Protein AF-A0A455U5C4-F1 (afdb_monomer_lite)

Structure (mmCIF, N/CA/C/O backbone):
data_AF-A0A455U5C4-F1
#
_entry.id   AF-A0A455U5C4-F1
#
loop_
_atom_site.group_PDB
_atom_site.id
_atom_site.type_symbol
_atom_site.label_atom_id
_atom_site.label_alt_id
_atom_site.label_comp_id
_atom_site.label_asym_id
_atom_site.label_entity_id
_atom_site.label_seq_id
_atom_site.pdbx_PDB_ins_code
_atom_site.Cartn_x
_atom_site.Cartn_y
_atom_site.Cartn_z
_atom_site.occupancy
_atom_site.B_iso_or_equiv
_atom_site.auth_seq_id
_atom_site.auth_comp_id
_atom_site.auth_asym_id
_atom_site.auth_atom_id
_atom_site.pdbx_PDB_model_num
ATOM 1 N N . MET A 1 1 ? -3.966 -15.838 7.128 1.00 53.56 1 MET A N 1
ATOM 2 C CA . MET A 1 1 ? -2.919 -15.100 6.384 1.00 53.56 1 MET A CA 1
ATOM 3 C C . MET A 1 1 ? -2.919 -15.569 4.935 1.00 53.56 1 MET A C 1
ATOM 5 O O . MET A 1 1 ? -3.109 -16.766 4.726 1.00 53.56 1 MET A O 1
ATOM 9 N N . PRO A 1 2 ? -2.755 -14.673 3.947 1.00 56.75 2 PRO A N 1
ATOM 10 C CA . PRO A 1 2 ? -2.735 -15.056 2.540 1.00 56.75 2 PRO A CA 1
ATOM 11 C C . PRO A 1 2 ? -1.499 -15.919 2.250 1.00 56.75 2 PRO A C 1
ATOM 13 O O . PRO A 1 2 ? -0.442 -15.717 2.850 1.00 56.75 2 PRO A O 1
ATOM 16 N N . ARG A 1 3 ? -1.631 -16.888 1.332 1.00 73.69 3 ARG A N 1
ATOM 17 C CA . ARG A 1 3 ? -0.529 -17.794 0.947 1.00 73.69 3 ARG A CA 1
ATOM 18 C C . ARG A 1 3 ? 0.652 -17.033 0.326 1.00 73.69 3 ARG A C 1
ATOM 20 O O . ARG A 1 3 ? 1.787 -17.468 0.457 1.00 73.69 3 ARG A O 1
ATOM 27 N N . VAL A 1 4 ? 0.374 -15.886 -0.293 1.00 80.31 4 VAL A N 1
ATOM 28 C CA . VAL A 1 4 ? 1.349 -14.920 -0.809 1.00 80.31 4 VAL A CA 1
ATOM 29 C C . VAL A 1 4 ? 1.010 -13.565 -0.197 1.00 80.31 4 VAL A C 1
ATOM 31 O O . VAL A 1 4 ? -0.110 -13.090 -0.355 1.00 80.31 4 VAL A O 1
ATOM 34 N N . LYS A 1 5 ? 1.951 -12.949 0.526 1.00 80.12 5 LYS A N 1
ATOM 35 C CA . LYS A 1 5 ? 1.740 -11.625 1.145 1.00 80.12 5 LYS A CA 1
ATOM 36 C C . LYS A 1 5 ? 1.947 -10.476 0.157 1.00 80.12 5 LYS A C 1
ATOM 38 O O . LYS A 1 5 ? 1.373 -9.406 0.339 1.00 80.12 5 LYS A O 1
ATOM 43 N N . GLY A 1 6 ? 2.739 -10.692 -0.891 1.00 86.56 6 GLY A N 1
ATOM 44 C CA . GLY A 1 6 ? 2.983 -9.658 -1.878 1.00 86.56 6 GLY A CA 1
ATOM 45 C C . GLY A 1 6 ? 4.106 -9.937 -2.866 1.00 86.56 6 GLY A C 1
ATOM 46 O O . GLY A 1 6 ? 4.721 -10.999 -2.832 1.00 86.56 6 GLY A O 1
ATOM 47 N N . LEU A 1 7 ? 4.363 -8.943 -3.715 1.00 87.69 7 LEU A N 1
ATOM 48 C CA . LEU A 1 7 ? 5.451 -8.890 -4.689 1.00 87.69 7 LEU A CA 1
ATOM 49 C C . LEU A 1 7 ? 6.120 -7.513 -4.624 1.00 87.69 7 LEU A C 1
ATOM 51 O O . LEU A 1 7 ? 5.448 -6.489 -4.720 1.00 87.69 7 LEU A O 1
ATOM 55 N N . TYR A 1 8 ? 7.444 -7.480 -4.511 1.00 87.31 8 TYR A N 1
ATOM 56 C CA . TYR A 1 8 ? 8.219 -6.243 -4.571 1.00 87.31 8 TYR A CA 1
ATOM 57 C C . TYR A 1 8 ? 9.102 -6.249 -5.819 1.00 87.31 8 TYR A C 1
ATOM 59 O O . TYR A 1 8 ? 10.056 -7.019 -5.921 1.00 87.31 8 TYR A O 1
ATOM 67 N N . PHE A 1 9 ? 8.766 -5.397 -6.783 1.00 87.25 9 PHE A N 1
ATOM 68 C CA . PHE A 1 9 ? 9.440 -5.303 -8.069 1.00 87.25 9 PHE A CA 1
ATOM 69 C C . PHE A 1 9 ? 10.397 -4.112 -8.090 1.00 87.25 9 PHE A C 1
ATOM 71 O O . PHE A 1 9 ? 9.980 -2.951 -8.040 1.00 87.25 9 PHE A O 1
ATOM 78 N N . TRP A 1 10 ? 11.694 -4.383 -8.191 1.00 88.50 10 TRP A N 1
ATOM 79 C CA . TRP A 1 10 ? 12.720 -3.346 -8.146 1.00 88.50 10 TRP A CA 1
ATOM 80 C C . TRP A 1 10 ? 13.637 -3.367 -9.362 1.00 88.50 10 TRP A C 1
ATOM 82 O O . TRP A 1 10 ? 13.762 -4.363 -10.068 1.00 88.50 10 TRP A O 1
ATOM 92 N N . GLY A 1 11 ? 14.260 -2.223 -9.630 1.00 88.12 11 GLY A N 1
ATOM 93 C CA . GLY A 1 11 ? 15.202 -2.051 -10.731 1.00 88.12 11 GLY A CA 1
ATOM 94 C C . GLY A 1 11 ? 15.348 -0.586 -11.118 1.00 88.12 11 GLY A C 1
ATOM 95 O O . GLY A 1 11 ? 14.515 0.239 -10.755 1.00 88.12 11 GLY A O 1
ATOM 96 N N . GLY A 1 12 ? 16.382 -0.249 -11.887 1.00 87.50 12 GLY A N 1
ATOM 97 C CA . GLY A 1 12 ? 16.654 1.137 -12.286 1.00 87.50 12 GLY A CA 1
ATOM 98 C C . GLY A 1 12 ? 15.533 1.810 -13.095 1.00 87.50 12 GLY A C 1
ATOM 99 O O . GLY A 1 12 ? 14.545 1.186 -13.502 1.00 87.50 12 GLY A O 1
ATOM 100 N N . VAL A 1 13 ? 15.696 3.108 -13.350 1.00 87.44 13 VAL A N 1
ATOM 101 C CA . VAL A 1 13 ? 14.767 3.917 -14.158 1.00 87.44 13 VAL A CA 1
ATOM 102 C C . VAL A 1 13 ? 14.667 3.356 -15.587 1.00 87.44 13 VAL A C 1
ATOM 104 O O . VAL A 1 13 ? 15.644 2.842 -16.128 1.00 87.44 13 VAL A O 1
ATOM 107 N N . GLY A 1 14 ? 13.474 3.412 -16.192 1.00 86.44 14 GLY A N 1
ATOM 108 C CA . GLY A 1 14 ? 13.266 3.012 -17.593 1.00 86.44 14 GLY A CA 1
ATOM 109 C C . GLY A 1 14 ? 13.253 1.501 -17.868 1.00 86.44 14 GLY A C 1
ATOM 110 O O . GLY A 1 14 ? 13.418 1.089 -19.008 1.00 86.44 14 GLY A O 1
ATOM 111 N N . ARG A 1 15 ? 13.064 0.654 -16.845 1.00 89.81 15 ARG A N 1
ATOM 112 C CA . ARG A 1 15 ? 13.093 -0.823 -16.973 1.00 89.81 15 ARG A CA 1
ATOM 113 C C . ARG A 1 15 ? 11.719 -1.501 -17.090 1.00 89.81 15 ARG A C 1
ATOM 115 O O . ARG A 1 15 ? 11.623 -2.705 -16.906 1.00 89.81 15 ARG A O 1
ATOM 122 N N . GLY A 1 16 ? 10.648 -0.744 -17.340 1.00 89.31 16 GLY A N 1
ATOM 123 C CA . GLY A 1 16 ? 9.301 -1.308 -17.551 1.00 89.31 16 GLY A CA 1
ATOM 124 C C . GLY A 1 16 ? 8.547 -1.753 -16.288 1.00 89.31 16 GLY A C 1
ATOM 125 O O . GLY A 1 16 ? 7.496 -2.372 -16.400 1.00 89.31 16 GLY A O 1
ATOM 126 N N . LYS A 1 17 ? 9.037 -1.417 -15.086 1.00 90.94 17 LYS A N 1
ATOM 127 C CA . LYS A 1 17 ? 8.404 -1.779 -13.799 1.00 90.94 17 LYS A CA 1
ATOM 128 C C . LYS A 1 17 ? 6.938 -1.355 -13.707 1.00 90.94 17 LYS A C 1
ATOM 130 O O . LYS A 1 17 ? 6.085 -2.167 -13.368 1.00 90.94 17 LYS A O 1
ATOM 135 N N . THR A 1 18 ? 6.668 -0.093 -14.034 1.00 86.44 18 THR A N 1
ATOM 136 C CA . THR A 1 18 ? 5.320 0.482 -14.020 1.00 86.44 18 THR A CA 1
ATOM 137 C C . THR A 1 18 ? 4.407 -0.275 -14.974 1.00 86.44 18 THR A C 1
ATOM 139 O O . THR A 1 18 ? 3.366 -0.744 -14.549 1.00 86.44 18 THR A O 1
ATOM 142 N N . TYR A 1 19 ? 4.857 -0.524 -16.208 1.00 90.06 19 TYR A N 1
ATOM 143 C CA . TYR A 1 19 ? 4.088 -1.268 -17.208 1.00 90.06 19 TYR A CA 1
ATOM 144 C C . TYR A 1 19 ? 3.728 -2.696 -16.764 1.00 90.06 19 TYR A C 1
ATOM 146 O O . TYR A 1 19 ? 2.610 -3.160 -16.989 1.00 90.06 19 TYR A O 1
ATOM 154 N N . LEU A 1 20 ? 4.654 -3.404 -16.108 1.00 91.00 20 LEU A N 1
ATOM 155 C CA . LEU A 1 20 ? 4.380 -4.746 -15.585 1.00 91.00 20 LEU A CA 1
ATOM 156 C C . LEU A 1 20 ? 3.319 -4.720 -14.481 1.00 91.00 20 LEU A C 1
ATOM 158 O O . LEU A 1 20 ? 2.421 -5.561 -14.481 1.00 91.00 20 LEU A O 1
ATOM 162 N N . VAL A 1 21 ? 3.392 -3.749 -13.567 1.00 91.56 21 VAL A N 1
ATOM 163 C CA . VAL A 1 21 ? 2.387 -3.601 -12.505 1.00 91.56 21 VAL A CA 1
ATOM 164 C C . VAL A 1 21 ? 1.052 -3.091 -13.043 1.00 91.56 21 VAL A C 1
ATOM 166 O O . VAL A 1 21 ? 0.022 -3.554 -12.562 1.00 91.56 21 VAL A O 1
ATOM 169 N N . ASP A 1 22 ? 1.049 -2.244 -14.075 1.00 91.94 22 ASP A N 1
ATOM 170 C CA . ASP A 1 22 ? -0.161 -1.850 -14.810 1.00 91.94 22 ASP A CA 1
ATOM 171 C C . ASP A 1 22 ? -0.858 -3.086 -15.374 1.00 91.94 22 ASP A C 1
ATOM 173 O O . ASP A 1 22 ? -2.025 -3.341 -15.091 1.00 91.94 22 ASP A O 1
ATOM 177 N N . THR A 1 23 ? -0.107 -3.899 -16.117 1.00 93.56 23 THR A N 1
ATOM 178 C CA . THR A 1 23 ? -0.624 -5.109 -16.762 1.00 93.56 23 THR A CA 1
ATOM 179 C C . THR A 1 23 ? -1.145 -6.105 -15.727 1.00 93.56 23 THR A C 1
ATOM 181 O O . THR A 1 23 ? -2.230 -6.658 -15.895 1.00 93.56 23 THR A O 1
ATOM 184 N N . PHE A 1 24 ? -0.408 -6.304 -14.629 1.00 93.88 24 PHE A N 1
ATOM 185 C CA . PHE A 1 24 ? -0.859 -7.126 -13.508 1.00 93.88 24 PHE A CA 1
ATOM 186 C C . PHE A 1 24 ? -2.162 -6.590 -12.903 1.00 93.88 24 PHE A C 1
ATOM 188 O O . PHE A 1 24 ? -3.107 -7.358 -12.732 1.00 93.88 24 PHE A O 1
ATOM 195 N N . TYR A 1 25 ? -2.223 -5.290 -12.595 1.00 95.31 25 TYR A N 1
ATOM 196 C CA . TYR A 1 25 ? -3.388 -4.660 -11.982 1.00 95.31 25 TYR A CA 1
ATOM 197 C C . TYR A 1 25 ? -4.624 -4.803 -12.869 1.00 95.31 25 TYR A C 1
ATOM 199 O O . TYR A 1 25 ? -5.675 -5.212 -12.375 1.00 95.31 25 TYR A O 1
ATOM 207 N N . GLU A 1 26 ? -4.506 -4.538 -14.170 1.00 96.00 26 GLU A N 1
ATOM 208 C CA . GLU A 1 26 ? -5.614 -4.674 -15.120 1.00 96.00 26 GLU A CA 1
ATOM 209 C C . GLU A 1 26 ? -6.071 -6.127 -15.287 1.00 96.00 26 GLU A C 1
ATOM 211 O O . GLU A 1 26 ? -7.272 -6.387 -15.343 1.00 96.00 26 GLU A O 1
ATOM 216 N N . ALA A 1 27 ? -5.145 -7.089 -15.260 1.00 96.69 27 ALA A N 1
ATOM 217 C CA . ALA A 1 27 ? -5.458 -8.511 -15.392 1.00 96.69 27 ALA A CA 1
ATOM 218 C C . ALA A 1 27 ? -6.191 -9.120 -14.178 1.00 96.69 27 ALA A C 1
ATOM 220 O O . ALA A 1 27 ? -6.734 -10.222 -14.285 1.00 96.69 27 ALA A O 1
ATOM 221 N N . LEU A 1 28 ? -6.218 -8.446 -13.020 1.00 95.81 28 LEU A N 1
ATOM 222 C CA . LEU A 1 28 ? -6.940 -8.938 -11.843 1.00 95.81 28 LEU A CA 1
ATOM 223 C C . LEU A 1 28 ? -8.458 -8.998 -12.117 1.00 95.81 28 LEU A C 1
ATOM 225 O O . LEU A 1 28 ? -9.060 -7.948 -12.372 1.00 95.81 28 LEU A O 1
ATOM 229 N N . PRO A 1 29 ? -9.104 -10.177 -11.988 1.00 96.25 29 PRO A N 1
ATOM 230 C CA . PRO A 1 29 ? -10.491 -10.415 -12.406 1.00 96.25 29 PRO A CA 1
ATOM 231 C C . PRO A 1 29 ? -11.523 -9.959 -11.358 1.00 96.25 29 PRO A C 1
ATOM 233 O O . PRO A 1 29 ? -12.580 -10.568 -11.204 1.00 96.25 29 PRO A O 1
ATOM 236 N N . PHE A 1 30 ? -11.200 -8.930 -10.578 1.00 95.38 30 PHE A N 1
ATOM 237 C CA . PHE A 1 30 ? -12.057 -8.387 -9.528 1.00 95.38 30 PHE A CA 1
ATOM 238 C C . PHE A 1 30 ? -11.847 -6.873 -9.376 1.00 95.38 30 PHE A C 1
ATOM 240 O O . PHE A 1 30 ? -10.759 -6.370 -9.679 1.00 95.38 30 PHE A O 1
ATOM 247 N N . PRO A 1 31 ? -12.873 -6.143 -8.906 1.00 95.19 31 PRO A N 1
ATOM 248 C CA . PRO A 1 31 ? -12.816 -4.690 -8.769 1.00 95.19 31 PRO A CA 1
ATOM 249 C C . PRO A 1 31 ? -12.151 -4.221 -7.467 1.00 95.19 31 PRO A C 1
ATOM 251 O O . PRO A 1 31 ? -11.673 -3.093 -7.431 1.00 95.19 31 PRO A O 1
ATOM 254 N N . ASP A 1 32 ? -12.080 -5.070 -6.431 1.00 96.94 32 ASP A N 1
ATOM 255 C CA . ASP A 1 32 ? -11.530 -4.738 -5.103 1.00 96.94 32 ASP A CA 1
ATOM 256 C C . ASP A 1 32 ? -9.993 -4.691 -5.132 1.00 96.94 32 ASP A C 1
ATOM 258 O O . ASP A 1 32 ? -9.283 -5.520 -4.545 1.00 96.94 32 ASP A O 1
ATOM 262 N N . LYS A 1 33 ? -9.463 -3.739 -5.887 1.00 97.12 33 LYS A N 1
ATOM 263 C CA . LYS A 1 33 ? -8.043 -3.504 -6.104 1.00 97.12 33 LYS A CA 1
ATOM 264 C C . LYS A 1 33 ? -7.786 -2.006 -6.055 1.00 97.12 33 LYS A C 1
ATOM 266 O O . LYS A 1 33 ? -8.573 -1.205 -6.547 1.00 97.12 33 LYS A O 1
ATOM 271 N N . MET A 1 34 ? -6.672 -1.628 -5.447 1.00 97.12 34 MET A N 1
ATOM 272 C CA . MET A 1 34 ? -6.256 -0.238 -5.325 1.00 97.12 34 MET A CA 1
ATOM 273 C C . MET A 1 34 ? -4.892 -0.066 -5.951 1.00 97.12 34 MET A C 1
ATOM 275 O O . MET A 1 34 ? -3.990 -0.859 -5.699 1.00 97.12 34 MET A O 1
ATOM 279 N N . ARG A 1 35 ? -4.720 1.010 -6.710 1.00 96.19 35 ARG A N 1
ATOM 280 C CA . ARG A 1 35 ? -3.415 1.435 -7.193 1.00 96.19 35 ARG A CA 1
ATOM 281 C C . ARG A 1 35 ? -3.172 2.891 -6.838 1.00 96.19 35 ARG A C 1
ATOM 283 O O . ARG A 1 35 ? -4.022 3.743 -7.081 1.00 96.19 35 ARG A O 1
ATOM 290 N N . THR A 1 36 ? -2.020 3.181 -6.244 1.00 95.69 36 THR A N 1
ATOM 291 C CA . THR A 1 36 ? -1.665 4.541 -5.830 1.00 95.69 36 THR A CA 1
ATOM 292 C C . THR A 1 36 ? -0.155 4.713 -5.720 1.00 95.69 36 THR A C 1
ATOM 294 O O . THR A 1 36 ? 0.563 3.775 -5.384 1.00 95.69 36 THR A O 1
ATOM 297 N N . HIS A 1 37 ? 0.336 5.941 -5.908 1.00 94.25 37 HIS A N 1
ATOM 298 C CA . HIS A 1 37 ? 1.686 6.270 -5.457 1.00 94.25 37 HIS A CA 1
ATOM 299 C C . HIS A 1 37 ? 1.769 6.165 -3.936 1.00 94.25 37 HIS A C 1
ATOM 301 O O . HIS A 1 37 ? 0.829 6.545 -3.222 1.00 94.25 37 HIS A O 1
ATOM 307 N N . PHE A 1 38 ? 2.920 5.706 -3.451 1.00 92.12 38 PHE A N 1
ATOM 308 C CA . PHE A 1 38 ? 3.160 5.491 -2.028 1.00 92.12 38 PHE A CA 1
ATOM 309 C C . PHE A 1 38 ? 2.919 6.751 -1.174 1.00 92.12 38 PHE A C 1
ATOM 311 O O . PHE A 1 38 ? 2.231 6.691 -0.158 1.00 92.12 38 PHE A O 1
ATOM 318 N N . HIS A 1 39 ? 3.393 7.921 -1.614 1.00 92.50 39 HIS A N 1
ATOM 319 C CA . HIS A 1 39 ? 3.221 9.166 -0.853 1.00 92.50 39 HIS A CA 1
ATOM 320 C C . HIS A 1 39 ? 1.743 9.559 -0.670 1.00 92.50 39 HIS A C 1
ATOM 322 O O . HIS A 1 39 ? 1.357 10.016 0.404 1.00 92.50 39 HIS A O 1
ATOM 328 N N . ARG A 1 40 ? 0.890 9.335 -1.684 1.00 95.56 40 ARG A N 1
ATOM 329 C CA . ARG A 1 40 ? -0.559 9.590 -1.578 1.00 95.56 40 ARG A CA 1
ATOM 330 C C . ARG A 1 40 ? -1.230 8.621 -0.613 1.00 95.56 40 ARG A C 1
ATOM 332 O O . ARG A 1 40 ? -2.141 9.011 0.114 1.00 95.56 40 ARG A O 1
ATOM 339 N N . PHE A 1 41 ? -0.761 7.374 -0.575 1.00 96.12 41 PHE A N 1
ATOM 340 C CA . PHE A 1 41 ? -1.233 6.402 0.404 1.00 96.12 41 PHE A CA 1
ATOM 341 C C . PHE A 1 41 ? -0.902 6.846 1.831 1.00 96.12 41 PHE A C 1
ATOM 343 O O . PHE A 1 41 ? -1.796 6.879 2.671 1.00 96.12 41 PHE A O 1
ATOM 350 N N . MET A 1 42 ? 0.337 7.268 2.097 1.00 95.38 42 MET A N 1
ATOM 351 C CA . MET A 1 42 ? 0.722 7.744 3.431 1.00 95.38 42 MET A CA 1
ATOM 352 C C . MET A 1 42 ? -0.054 8.994 3.854 1.00 95.38 42 MET A C 1
ATOM 354 O O . MET A 1 42 ? -0.529 9.055 4.985 1.00 95.38 42 MET A O 1
ATOM 358 N N . GLN A 1 43 ? -0.290 9.947 2.945 1.00 96.12 43 GLN A N 1
ATOM 359 C CA . GLN A 1 43 ? -1.171 11.093 3.220 1.00 96.12 43 GLN A CA 1
ATOM 360 C C . GLN A 1 43 ? -2.572 10.648 3.650 1.00 96.12 43 GLN A C 1
ATOM 362 O O . GLN A 1 43 ? -3.127 11.169 4.617 1.00 96.12 43 GLN A O 1
ATOM 367 N N . ARG A 1 44 ? -3.136 9.645 2.968 1.00 97.44 44 ARG A N 1
ATOM 368 C CA . ARG A 1 44 ? -4.427 9.070 3.344 1.00 97.44 44 ARG A CA 1
ATOM 369 C C . ARG A 1 44 ? -4.375 8.424 4.730 1.00 97.44 44 ARG A C 1
ATOM 371 O O . ARG A 1 44 ? -5.271 8.665 5.529 1.00 97.44 44 ARG A O 1
ATOM 378 N N . VAL A 1 45 ? -3.334 7.648 5.032 1.00 97.50 45 VAL A N 1
ATOM 379 C CA . VAL A 1 45 ? -3.150 7.022 6.352 1.00 97.50 45 VAL A CA 1
ATOM 380 C C . VAL A 1 45 ? -3.089 8.074 7.459 1.00 97.50 45 VAL A C 1
ATOM 382 O O . VAL A 1 45 ? -3.778 7.927 8.464 1.00 97.50 45 VAL A O 1
ATOM 385 N N . HIS A 1 46 ? -2.341 9.161 7.269 1.00 97.31 46 HIS A N 1
ATOM 386 C CA . HIS A 1 46 ? -2.257 10.263 8.237 1.00 97.31 46 HIS A CA 1
ATOM 387 C C . HIS A 1 46 ? -3.599 10.971 8.459 1.00 97.31 46 HIS A C 1
ATOM 389 O O . HIS A 1 46 ? -3.957 11.294 9.597 1.00 97.31 46 HIS A O 1
ATOM 395 N N . ASN A 1 47 ? -4.384 11.157 7.396 1.00 98.19 47 ASN A N 1
ATOM 396 C CA . ASN A 1 47 ? -5.733 11.715 7.507 1.00 98.19 47 ASN A CA 1
ATOM 397 C C . ASN A 1 47 ? -6.656 10.793 8.317 1.00 98.19 47 ASN A C 1
ATOM 399 O O . ASN A 1 47 ? -7.378 11.260 9.198 1.00 98.19 47 ASN A O 1
ATOM 403 N N . GLU A 1 48 ? -6.604 9.482 8.077 1.00 98.25 48 GLU A N 1
ATOM 404 C CA . GLU A 1 48 ? -7.385 8.512 8.849 1.00 98.25 48 GLU A CA 1
ATOM 405 C C . GLU A 1 48 ? -6.907 8.405 10.305 1.00 98.25 48 GLU A C 1
ATOM 407 O O . GLU A 1 48 ? -7.725 8.299 11.213 1.00 98.25 48 GLU A O 1
ATOM 412 N N . LEU A 1 49 ? -5.598 8.489 10.564 1.00 97.81 49 LEU A N 1
ATOM 413 C CA . LEU A 1 49 ? -5.053 8.550 11.925 1.00 97.81 49 LEU A CA 1
ATOM 414 C C . LEU A 1 49 ? -5.577 9.773 12.685 1.00 97.81 49 LEU A C 1
ATOM 416 O O . LEU A 1 49 ? -5.887 9.682 13.871 1.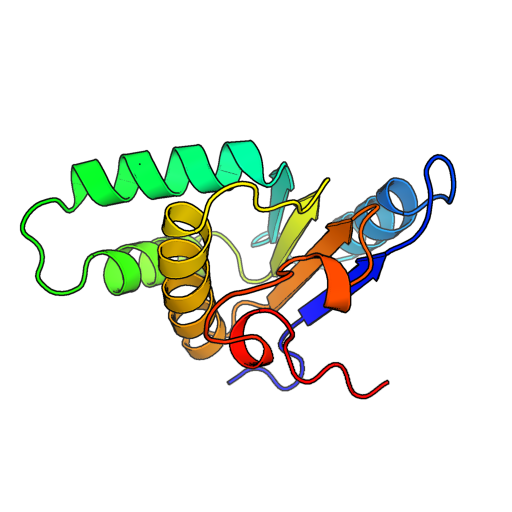00 97.81 49 LEU A O 1
ATOM 420 N N . THR A 1 50 ? -5.709 10.905 11.994 1.00 97.81 50 THR A N 1
ATOM 421 C CA . THR A 1 50 ? -6.320 12.117 12.552 1.00 97.81 50 THR A CA 1
ATOM 422 C C . THR A 1 50 ? -7.812 11.915 12.818 1.00 97.81 50 THR A C 1
ATOM 424 O O . THR A 1 50 ? -8.310 12.354 13.853 1.00 97.81 50 THR A O 1
ATOM 427 N N . HIS A 1 51 ? -8.521 11.226 11.920 1.00 97.31 51 HIS A N 1
ATOM 428 C CA . HIS A 1 51 ? -9.938 10.901 12.082 1.00 97.31 51 HIS A CA 1
ATOM 429 C C . HIS A 1 51 ? -10.198 9.970 13.278 1.00 97.31 51 HIS A C 1
ATOM 431 O O . HIS A 1 51 ? -11.097 10.234 14.071 1.00 97.31 51 HIS A O 1
ATOM 437 N N . TYR A 1 52 ? -9.374 8.935 13.459 1.00 97.38 52 TYR A N 1
ATOM 438 C CA . TYR A 1 52 ? -9.444 7.985 14.578 1.00 97.38 52 TYR A CA 1
ATOM 439 C C . TYR A 1 52 ? -8.631 8.429 15.807 1.00 97.38 52 TYR A C 1
ATOM 441 O O . TYR A 1 52 ? -8.190 7.606 16.614 1.00 97.38 52 TYR A O 1
ATOM 449 N N . LYS A 1 53 ? -8.388 9.733 15.969 1.00 95.69 53 LYS A N 1
ATOM 450 C CA . LYS A 1 53 ? -7.609 10.251 17.097 1.00 95.69 53 LYS A CA 1
ATOM 451 C C . LYS A 1 53 ? -8.307 9.934 18.424 1.00 95.69 53 LYS A C 1
ATOM 453 O O . LYS A 1 53 ? -9.462 10.286 18.626 1.00 95.69 53 LYS A O 1
ATOM 458 N N . GLY A 1 54 ? -7.567 9.326 19.352 1.00 94.94 54 GLY A N 1
ATOM 459 C CA . GLY A 1 54 ? -8.077 8.909 20.664 1.00 94.94 54 GLY A CA 1
ATOM 460 C C . GLY A 1 54 ? -8.495 7.439 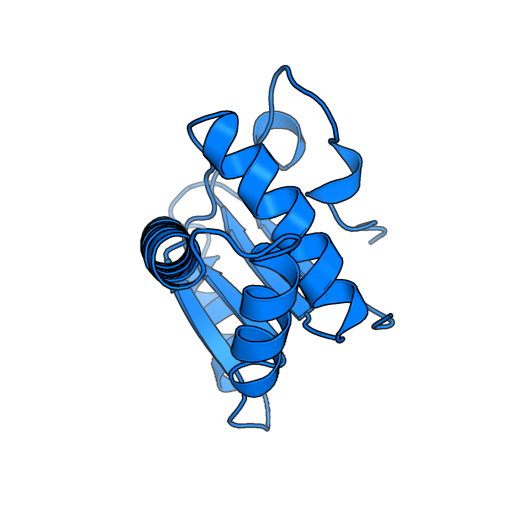20.727 1.00 94.94 54 GLY A C 1
ATOM 461 O O . GLY A 1 54 ? -8.650 6.906 21.824 1.00 94.94 54 GLY A O 1
ATOM 462 N N . GLU A 1 55 ? -8.593 6.760 19.583 1.00 97.00 55 GLU A N 1
ATOM 463 C CA . GLU A 1 55 ? -8.770 5.313 19.552 1.00 97.00 55 GLU A CA 1
ATOM 464 C C . GLU A 1 55 ? -7.520 4.595 20.060 1.00 97.00 55 GLU A C 1
ATOM 466 O O . GLU A 1 55 ? -6.388 5.012 19.806 1.00 97.00 55 GLU A O 1
ATOM 471 N N . LYS A 1 56 ? -7.715 3.470 20.755 1.00 93.75 56 LYS A N 1
ATOM 472 C CA . LYS A 1 56 ? -6.598 2.686 21.306 1.00 93.75 56 LYS A CA 1
ATOM 473 C C . LYS A 1 56 ? -5.732 2.062 20.205 1.00 93.75 56 LYS A C 1
ATOM 475 O O . LYS A 1 56 ? -4.519 1.992 20.354 1.00 93.75 56 LYS A O 1
ATOM 480 N N . ASN A 1 57 ? -6.359 1.603 19.118 1.00 94.94 57 ASN A N 1
ATOM 481 C CA . ASN A 1 57 ? -5.704 0.892 18.013 1.00 94.94 57 ASN A CA 1
ATOM 482 C C . ASN A 1 57 ? -6.176 1.427 16.643 1.00 94.94 57 ASN A C 1
ATOM 484 O O . ASN A 1 57 ? -6.828 0.697 15.889 1.00 94.94 57 ASN A O 1
ATOM 488 N N . PRO A 1 58 ? -5.870 2.689 16.293 1.00 97.25 58 PRO A N 1
ATOM 489 C CA . PRO A 1 58 ? -6.417 3.328 15.097 1.00 97.25 58 PRO A CA 1
ATOM 490 C C . PRO A 1 58 ? -5.975 2.621 13.808 1.00 97.25 58 PRO A C 1
ATOM 492 O O . PRO A 1 58 ? -6.788 2.421 12.913 1.00 97.25 58 PRO A O 1
ATOM 495 N N . LEU A 1 59 ? -4.732 2.131 13.727 1.00 97.06 59 LEU A N 1
ATOM 496 C CA . LEU A 1 59 ? -4.235 1.406 12.545 1.00 97.06 59 LEU A CA 1
ATOM 497 C C . LEU A 1 59 ? -5.016 0.121 12.249 1.00 97.06 59 LEU A C 1
ATOM 499 O O . LEU A 1 59 ? -5.194 -0.227 11.086 1.00 97.06 59 LEU A O 1
ATOM 503 N N . THR A 1 60 ? -5.535 -0.559 13.271 1.00 97.12 60 THR A N 1
ATOM 504 C CA . THR A 1 60 ? -6.376 -1.752 13.098 1.00 97.12 60 THR A CA 1
ATOM 505 C C . THR A 1 60 ? -7.730 -1.395 12.480 1.00 97.12 60 THR A C 1
ATOM 507 O O . THR A 1 60 ? -8.253 -2.145 11.649 1.00 97.12 60 THR A O 1
ATOM 510 N N . LEU A 1 61 ? -8.295 -0.241 12.849 1.00 98.12 61 LEU A N 1
ATOM 511 C CA . LEU A 1 61 ? -9.530 0.284 12.259 1.00 98.12 61 LEU A CA 1
ATOM 512 C C . LEU A 1 61 ? -9.295 0.694 10.802 1.00 98.12 61 LEU A C 1
ATOM 514 O O . LEU A 1 61 ? -10.040 0.276 9.916 1.00 98.12 61 LEU A O 1
ATOM 518 N N . ILE A 1 62 ? -8.194 1.403 10.544 1.00 98.38 62 ILE A N 1
ATOM 519 C CA . ILE A 1 62 ? -7.770 1.819 9.200 1.00 98.38 62 ILE A CA 1
ATOM 520 C C . ILE A 1 62 ? -7.533 0.601 8.303 1.00 98.38 62 ILE A C 1
ATOM 522 O O . ILE A 1 62 ? -8.052 0.551 7.191 1.00 98.38 62 ILE A O 1
ATOM 526 N N . ALA A 1 63 ? -6.822 -0.419 8.791 1.00 98.06 63 ALA A N 1
ATOM 527 C CA . ALA A 1 63 ? -6.605 -1.664 8.058 1.00 98.06 63 ALA A CA 1
ATOM 528 C C . ALA A 1 63 ? -7.922 -2.374 7.728 1.00 98.06 63 ALA A C 1
ATOM 530 O O . ALA A 1 63 ? -8.067 -2.920 6.640 1.00 98.06 63 ALA A O 1
ATOM 531 N N . SER A 1 64 ? -8.890 -2.361 8.650 1.00 97.88 64 SER A N 1
ATOM 532 C CA . SER A 1 64 ? -10.212 -2.956 8.417 1.00 97.88 64 SER A CA 1
ATOM 533 C C . SER A 1 64 ? -10.961 -2.212 7.316 1.00 97.88 64 SER A C 1
ATOM 535 O O . SER A 1 64 ? -11.460 -2.848 6.395 1.00 97.88 64 SER A O 1
ATOM 537 N N . LYS A 1 65 ? -10.955 -0.875 7.356 1.00 98.00 65 LYS A N 1
ATOM 538 C CA . LYS A 1 65 ? -11.525 -0.026 6.305 1.00 98.00 65 LYS A CA 1
ATOM 539 C C . LYS A 1 65 ? -10.861 -0.292 4.951 1.00 98.00 65 LYS A C 1
ATOM 541 O O . LYS A 1 65 ? -11.540 -0.619 3.984 1.00 98.00 65 LYS A O 1
ATOM 546 N N . PHE A 1 66 ? -9.535 -0.243 4.885 1.00 98.25 66 PHE A N 1
ATOM 547 C CA . PHE A 1 66 ? -8.804 -0.436 3.630 1.00 98.25 66 PHE A CA 1
ATOM 548 C C . PHE A 1 66 ? -8.970 -1.857 3.076 1.00 98.25 66 PHE A C 1
ATOM 550 O O . PHE A 1 66 ? -9.086 -2.021 1.866 1.00 98.25 66 PHE A O 1
ATOM 557 N N . ALA A 1 67 ? -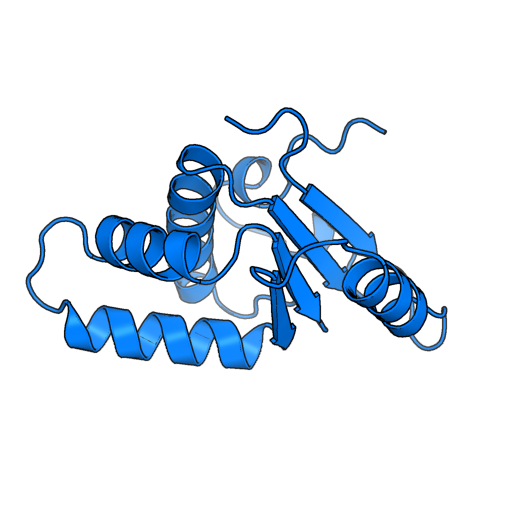9.066 -2.878 3.933 1.00 97.44 67 ALA A N 1
ATOM 558 C CA . ALA A 1 67 ? -9.327 -4.252 3.503 1.00 97.44 67 ALA A CA 1
ATOM 559 C C . ALA A 1 67 ? -10.725 -4.446 2.888 1.00 97.44 67 ALA A C 1
ATOM 561 O O . ALA A 1 67 ? -10.895 -5.343 2.067 1.00 97.44 67 ALA A O 1
ATOM 562 N N . THR A 1 68 ? -11.714 -3.614 3.244 1.00 97.31 68 THR A N 1
ATOM 563 C CA . THR A 1 68 ? -13.019 -3.619 2.552 1.00 97.31 68 THR A CA 1
ATOM 564 C C . THR A 1 68 ? -12.983 -2.940 1.186 1.00 97.31 68 THR A C 1
ATOM 566 O O . THR A 1 68 ? -13.848 -3.199 0.360 1.00 97.31 68 THR A O 1
ATOM 569 N N . GLU A 1 69 ? -11.988 -2.090 0.935 1.00 97.50 69 GLU A N 1
ATOM 570 C CA . GLU A 1 69 ? -11.841 -1.364 -0.331 1.00 97.50 69 GLU A CA 1
ATOM 571 C C . GLU A 1 69 ? -10.928 -2.097 -1.318 1.00 97.50 69 GLU A C 1
ATOM 573 O O . GLU A 1 69 ? -11.089 -1.972 -2.530 1.00 97.50 69 GLU A O 1
ATOM 578 N N . ALA A 1 70 ? -9.936 -2.832 -0.810 1.00 97.50 70 ALA A N 1
ATOM 579 C CA . ALA A 1 70 ? -8.924 -3.463 -1.636 1.00 97.50 70 ALA A CA 1
ATOM 580 C C . ALA A 1 70 ? -8.427 -4.782 -1.043 1.00 97.50 70 ALA A C 1
ATOM 582 O O . ALA A 1 70 ? -7.860 -4.839 0.048 1.00 97.50 70 ALA A O 1
ATOM 583 N N . ARG A 1 71 ? -8.541 -5.842 -1.844 1.00 96.00 71 ARG A N 1
ATOM 584 C CA . ARG A 1 71 ? -7.887 -7.135 -1.614 1.00 96.00 71 ARG A CA 1
ATOM 585 C C . ARG A 1 71 ? -6.442 -7.135 -2.106 1.00 96.00 71 ARG A C 1
ATOM 587 O O . ARG A 1 71 ? -5.623 -7.897 -1.601 1.00 96.00 71 ARG A O 1
ATOM 594 N N . VAL A 1 72 ? -6.136 -6.294 -3.095 1.00 96.44 72 VAL A N 1
ATOM 595 C CA . VAL A 1 72 ? -4.785 -6.078 -3.625 1.00 96.44 72 VAL A CA 1
ATOM 596 C C . VAL A 1 72 ? -4.490 -4.586 -3.647 1.00 96.44 72 VAL A C 1
ATOM 598 O O . VAL A 1 72 ? -5.265 -3.815 -4.213 1.00 96.44 72 VAL A O 1
ATOM 601 N N . ILE A 1 73 ? -3.367 -4.185 -3.058 1.00 96.56 73 ILE A N 1
ATOM 602 C CA . ILE A 1 73 ? -2.878 -2.805 -3.095 1.00 96.56 73 ILE A CA 1
ATOM 603 C C . ILE A 1 73 ? -1.585 -2.774 -3.909 1.00 96.56 73 ILE A C 1
ATOM 605 O O . ILE A 1 73 ? -0.604 -3.418 -3.548 1.00 96.56 73 ILE A O 1
ATOM 609 N N . CYS A 1 74 ? -1.588 -2.018 -5.000 1.00 95.81 74 CYS A N 1
ATOM 610 C CA . CYS A 1 74 ? -0.435 -1.752 -5.847 1.00 95.81 74 CYS A CA 1
ATOM 611 C C . CYS A 1 74 ? 0.162 -0.379 -5.499 1.00 95.81 74 CYS A C 1
ATOM 613 O O . CYS A 1 74 ? -0.459 0.654 -5.764 1.00 95.81 74 CYS A O 1
ATOM 615 N N . PHE A 1 75 ? 1.365 -0.358 -4.927 1.00 93.94 75 PHE A N 1
ATOM 616 C CA . PHE A 1 75 ? 2.145 0.857 -4.711 1.00 93.94 75 PHE A CA 1
ATOM 617 C C . PHE A 1 75 ? 3.088 1.132 -5.875 1.00 93.94 75 PHE A C 1
ATOM 619 O O . PHE A 1 75 ? 3.999 0.355 -6.166 1.00 93.94 75 PHE A O 1
ATOM 626 N N . ASP A 1 76 ? 2.920 2.298 -6.484 1.00 90.69 76 ASP A N 1
ATOM 627 C CA . ASP A 1 76 ? 3.914 2.854 -7.389 1.00 90.69 76 ASP A CA 1
ATOM 628 C C . ASP A 1 76 ? 4.922 3.705 -6.622 1.00 90.69 76 ASP A C 1
ATOM 630 O O . ASP A 1 76 ? 4.555 4.438 -5.698 1.00 90.69 76 ASP A O 1
ATOM 634 N N . GLU A 1 77 ? 6.182 3.638 -7.055 1.00 86.44 77 GLU A N 1
ATOM 635 C CA . GLU A 1 77 ? 7.276 4.453 -6.512 1.00 86.44 77 GLU A CA 1
ATOM 636 C C . GLU A 1 77 ? 7.407 4.309 -4.990 1.00 86.44 77 GLU A C 1
ATOM 638 O O . GLU A 1 77 ? 7.487 5.287 -4.244 1.00 86.44 77 GLU A O 1
ATOM 643 N N . PHE A 1 78 ? 7.401 3.062 -4.518 1.00 89.19 78 PHE A N 1
ATOM 644 C CA . PHE A 1 78 ? 7.538 2.743 -3.109 1.00 89.19 78 PHE A CA 1
ATOM 645 C C . PHE A 1 78 ? 8.890 3.225 -2.583 1.00 89.19 78 PHE A C 1
ATOM 647 O O . PHE A 1 78 ? 9.949 2.695 -2.938 1.00 89.19 78 PHE A O 1
ATOM 654 N N . PHE A 1 79 ? 8.838 4.243 -1.731 1.00 85.12 79 PHE A N 1
ATOM 655 C CA . PHE A 1 79 ? 10.001 4.820 -1.086 1.00 85.12 79 PHE A CA 1
ATOM 656 C C . PHE A 1 79 ? 9.600 5.477 0.230 1.00 85.12 79 PHE A C 1
ATOM 658 O O . PHE A 1 79 ? 8.816 6.426 0.242 1.00 85.12 79 PHE A O 1
ATOM 665 N N . VAL A 1 80 ? 10.169 4.988 1.328 1.00 82.06 80 VAL A N 1
ATOM 666 C CA . VAL A 1 80 ? 9.946 5.540 2.664 1.00 82.06 80 VAL A CA 1
ATOM 667 C C . VAL A 1 80 ? 11.125 6.441 3.016 1.00 82.06 80 VAL A C 1
ATOM 669 O O . VAL A 1 80 ? 12.273 6.018 2.910 1.00 82.06 80 VAL A O 1
ATOM 672 N N . LYS A 1 81 ? 10.843 7.690 3.396 1.00 76.00 81 LYS A N 1
ATOM 673 C CA . LYS A 1 81 ? 11.875 8.701 3.674 1.00 76.00 81 LYS A CA 1
ATOM 674 C C . LYS A 1 81 ? 12.188 8.854 5.158 1.00 76.00 81 LYS A C 1
ATOM 676 O O . LYS A 1 81 ? 13.336 9.126 5.494 1.00 76.00 81 LYS A O 1
ATOM 681 N N . ASP A 1 82 ? 11.188 8.720 6.025 1.00 81.12 82 ASP A N 1
ATOM 682 C CA . ASP A 1 82 ? 11.320 8.962 7.459 1.00 81.12 82 ASP A CA 1
ATOM 683 C C . ASP A 1 82 ? 10.896 7.752 8.301 1.00 81.12 82 ASP A C 1
ATOM 685 O 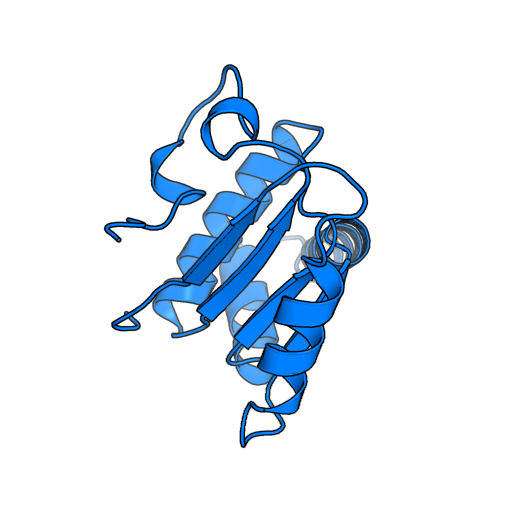O . ASP A 1 82 ? 10.043 6.948 7.918 1.00 81.12 82 ASP A O 1
ATOM 689 N N . ILE A 1 83 ? 11.510 7.647 9.482 1.00 76.00 83 ILE A N 1
ATOM 690 C CA . ILE A 1 83 ? 11.326 6.527 10.409 1.00 76.00 83 ILE A CA 1
ATOM 691 C C . ILE A 1 83 ? 9.903 6.448 10.981 1.00 76.00 83 ILE A C 1
ATOM 693 O O . ILE A 1 83 ? 9.429 5.360 11.310 1.00 76.00 83 ILE A O 1
ATOM 697 N N . THR A 1 84 ? 9.201 7.578 11.075 1.00 83.00 84 THR A N 1
ATOM 698 C CA . THR A 1 84 ? 7.838 7.635 11.616 1.00 83.00 84 THR A CA 1
ATOM 699 C C . THR A 1 84 ? 6.860 6.973 10.650 1.00 83.00 84 THR A C 1
ATOM 701 O O . THR A 1 84 ? 6.094 6.092 11.054 1.00 83.00 84 THR A O 1
ATOM 704 N N . ASP A 1 85 ? 6.944 7.323 9.366 1.00 87.31 85 ASP A N 1
ATOM 705 C CA . ASP A 1 85 ? 6.170 6.712 8.291 1.00 87.31 85 ASP A CA 1
ATOM 706 C C . ASP A 1 85 ? 6.460 5.214 8.175 1.00 87.31 85 ASP A C 1
ATOM 708 O O . ASP A 1 85 ? 5.531 4.437 7.945 1.00 87.31 85 ASP A O 1
ATOM 712 N N . ALA A 1 86 ? 7.700 4.769 8.428 1.00 83.50 86 ALA A N 1
ATOM 713 C CA . ALA A 1 86 ? 7.977 3.338 8.566 1.00 83.50 86 ALA A CA 1
ATOM 714 C C . ALA A 1 86 ? 7.148 2.695 9.657 1.00 83.50 86 ALA A C 1
ATOM 716 O O . ALA A 1 86 ? 6.467 1.706 9.411 1.00 83.50 86 ALA A O 1
ATOM 717 N N . MET A 1 87 ? 7.260 3.200 10.883 1.00 84.62 87 MET A N 1
ATOM 718 C CA . MET A 1 87 ? 6.653 2.545 12.034 1.00 84.62 87 MET A CA 1
ATOM 719 C C . MET A 1 87 ? 5.137 2.439 11.855 1.00 84.62 87 MET A C 1
ATOM 721 O O . MET A 1 87 ? 4.543 1.407 12.173 1.00 84.62 87 MET A O 1
ATOM 725 N N . ILE A 1 88 ? 4.519 3.473 11.285 1.00 91.81 88 ILE A N 1
ATOM 726 C CA . ILE A 1 88 ? 3.107 3.468 10.902 1.00 91.81 88 ILE A CA 1
ATOM 727 C C . ILE A 1 88 ? 2.842 2.391 9.847 1.00 91.81 88 ILE A C 1
ATOM 729 O O . ILE A 1 88 ? 1.968 1.540 10.032 1.00 91.81 88 ILE A O 1
ATOM 733 N N . LEU A 1 89 ? 3.610 2.401 8.759 1.00 91.25 89 LEU A N 1
ATOM 734 C CA . LEU A 1 89 ? 3.417 1.495 7.637 1.00 91.25 89 LEU A CA 1
ATOM 735 C C . LEU A 1 89 ? 3.628 0.026 8.024 1.00 91.25 89 LEU A C 1
ATOM 737 O O . LEU A 1 89 ? 2.831 -0.810 7.615 1.00 91.25 89 LEU A O 1
ATOM 741 N N . ALA A 1 90 ? 4.642 -0.302 8.828 1.00 87.62 90 ALA A N 1
ATOM 742 C CA . ALA A 1 90 ? 4.913 -1.666 9.287 1.00 87.62 90 ALA A CA 1
ATOM 743 C C . ALA A 1 90 ? 3.701 -2.262 10.011 1.00 87.62 90 ALA A C 1
ATOM 745 O O . ALA A 1 90 ? 3.246 -3.355 9.677 1.00 87.62 90 AL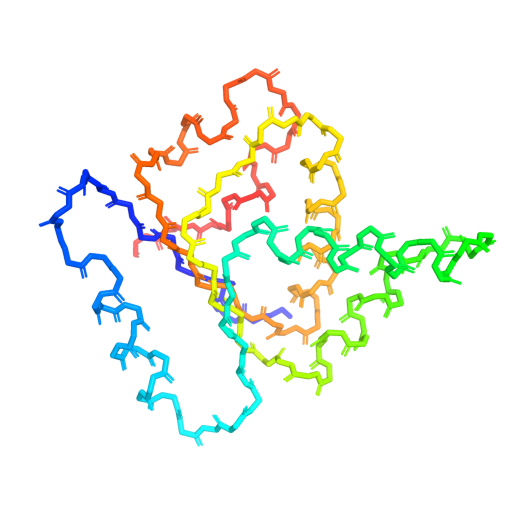A A O 1
ATOM 746 N N . ASN A 1 91 ? 3.164 -1.517 10.980 1.00 90.69 91 ASN A N 1
ATOM 747 C CA . ASN A 1 91 ? 2.022 -1.949 11.782 1.00 90.69 91 ASN A CA 1
ATOM 748 C C . ASN A 1 91 ? 0.733 -2.006 10.949 1.00 90.69 91 ASN A C 1
ATOM 750 O O . ASN A 1 91 ? -0.082 -2.912 11.119 1.00 90.69 91 ASN A O 1
ATOM 754 N N . LEU A 1 92 ? 0.553 -1.065 10.017 1.00 94.94 92 LEU A N 1
ATOM 755 C CA . LEU A 1 92 ? -0.588 -1.075 9.107 1.00 94.94 92 LEU A CA 1
ATOM 756 C C . LEU A 1 92 ? -0.542 -2.276 8.152 1.00 94.94 92 LEU A C 1
ATOM 758 O O . LEU A 1 92 ? -1.551 -2.956 7.983 1.00 94.94 92 LEU A O 1
ATOM 762 N N . LEU A 1 93 ? 0.614 -2.554 7.544 1.00 91.75 93 LEU A N 1
ATOM 763 C CA . LEU A 1 93 ? 0.798 -3.691 6.641 1.00 91.75 93 LEU A CA 1
ATOM 764 C C . LEU A 1 93 ? 0.605 -5.023 7.370 1.00 91.75 93 LEU A C 1
ATOM 766 O O . LEU A 1 93 ? -0.052 -5.907 6.829 1.00 91.75 93 LEU A O 1
ATOM 770 N N . GLU A 1 94 ? 1.099 -5.156 8.604 1.00 90.38 94 GLU A N 1
ATOM 771 C CA . GLU A 1 94 ? 0.844 -6.327 9.453 1.00 90.38 94 GLU A CA 1
ATOM 772 C C . GLU A 1 94 ? -0.668 -6.566 9.619 1.00 90.38 94 GLU A C 1
ATOM 774 O O . GLU A 1 94 ? -1.168 -7.641 9.273 1.00 90.38 94 GLU A O 1
ATOM 779 N N . ALA A 1 95 ? -1.418 -5.530 10.005 1.00 93.94 95 ALA A N 1
ATOM 780 C CA . ALA A 1 95 ? -2.870 -5.603 10.150 1.00 93.94 95 ALA A CA 1
ATOM 781 C C . ALA A 1 95 ? -3.611 -5.868 8.819 1.00 93.94 95 ALA A C 1
ATOM 783 O O . ALA A 1 95 ? -4.643 -6.547 8.808 1.00 93.94 95 ALA A O 1
ATOM 784 N N . LEU A 1 96 ? -3.110 -5.359 7.691 1.00 94.62 96 LEU A N 1
ATOM 785 C CA . LEU A 1 96 ? -3.654 -5.624 6.353 1.00 94.62 96 LEU A CA 1
ATOM 786 C C . LEU A 1 96 ? -3.417 -7.083 5.923 1.00 94.62 96 LEU A C 1
ATOM 788 O O . LEU A 1 96 ? -4.335 -7.738 5.424 1.00 94.62 96 LEU A O 1
ATOM 792 N N . PHE A 1 97 ? -2.225 -7.630 6.170 1.00 92.19 97 PHE A N 1
ATOM 793 C CA . PHE A 1 97 ? -1.897 -9.023 5.851 1.00 92.19 97 PHE A CA 1
ATOM 794 C C . PHE A 1 97 ? -2.704 -10.020 6.686 1.00 92.19 97 PHE A C 1
ATOM 796 O O . PHE A 1 97 ? -3.109 -11.069 6.179 1.00 92.19 97 PHE A O 1
ATOM 803 N N . GLU A 1 98 ? -2.986 -9.709 7.951 1.00 92.94 98 GLU A N 1
ATOM 804 C CA . GLU A 1 98 ? -3.903 -10.505 8.777 1.00 92.94 98 GLU A CA 1
ATOM 805 C C . GLU A 1 98 ? -5.307 -10.589 8.165 1.00 92.94 98 GLU A C 1
ATOM 807 O O . GLU A 1 98 ? -5.952 -11.636 8.244 1.00 92.94 98 GLU A O 1
ATOM 812 N N . ARG A 1 99 ? -5.735 -9.524 7.478 1.00 94.50 99 ARG A N 1
ATOM 813 C CA . ARG A 1 99 ? -7.027 -9.411 6.781 1.00 94.50 99 ARG A CA 1
ATOM 814 C C . ARG A 1 99 ? -7.015 -9.966 5.357 1.00 94.50 99 ARG A C 1
ATOM 816 O O . ARG A 1 99 ? -8.026 -9.894 4.669 1.00 94.50 99 ARG A O 1
ATOM 823 N N . GLY A 1 100 ? -5.903 -10.548 4.910 1.00 93.62 100 GLY A N 1
ATOM 824 C CA . GLY A 1 100 ? -5.814 -11.171 3.588 1.00 93.62 100 GLY A CA 1
ATOM 825 C C . GLY A 1 100 ? -5.510 -10.211 2.441 1.00 93.62 100 GLY A C 1
ATOM 826 O O . GLY A 1 100 ? -5.553 -10.646 1.291 1.00 93.62 100 GLY A O 1
ATOM 827 N N . VAL A 1 101 ? -5.184 -8.948 2.728 1.00 95.44 101 VAL A N 1
ATOM 828 C CA . VAL A 1 101 ? -4.753 -7.994 1.700 1.00 95.44 101 VAL A CA 1
ATOM 829 C C . VAL A 1 101 ? -3.376 -8.399 1.180 1.00 95.44 101 VAL A C 1
ATOM 831 O O . VAL A 1 101 ? -2.505 -8.794 1.953 1.00 95.44 101 VAL A O 1
ATOM 834 N N . VAL A 1 102 ? -3.177 -8.308 -0.132 1.00 94.50 102 VAL A N 1
ATOM 835 C CA . VAL A 1 102 ? -1.904 -8.587 -0.806 1.00 94.50 102 VAL A CA 1
ATOM 836 C C . VAL A 1 102 ? -1.285 -7.277 -1.279 1.00 94.50 102 VAL A C 1
ATOM 838 O O . VAL A 1 102 ? -1.980 -6.423 -1.830 1.00 94.50 102 VAL A O 1
ATOM 841 N N . LEU A 1 103 ? 0.026 -7.124 -1.090 1.00 93.44 103 LEU A N 1
ATOM 842 C CA . LEU A 1 103 ? 0.754 -5.929 -1.507 1.00 93.44 103 LEU A CA 1
ATOM 843 C C . LEU A 1 103 ? 1.587 -6.179 -2.768 1.00 93.44 103 LEU A C 1
ATOM 845 O O . LEU A 1 103 ? 2.408 -7.086 -2.796 1.00 93.44 103 LEU A O 1
ATOM 849 N N . VAL A 1 104 ? 1.462 -5.335 -3.785 1.00 93.44 104 VAL A N 1
ATOM 850 C CA . VAL A 1 104 ? 2.393 -5.292 -4.920 1.00 93.44 104 VAL A CA 1
ATOM 851 C C . VAL A 1 104 ? 3.053 -3.924 -4.946 1.00 93.44 104 VAL A C 1
ATOM 853 O O . VAL A 1 104 ? 2.369 -2.918 -4.830 1.00 93.44 104 VAL A O 1
ATOM 856 N N . ALA A 1 105 ? 4.372 -3.849 -5.066 1.00 92.00 105 ALA A N 1
ATOM 857 C CA . ALA A 1 105 ? 5.086 -2.576 -5.025 1.00 92.00 105 ALA A CA 1
ATOM 858 C C . ALA A 1 105 ? 6.130 -2.480 -6.136 1.00 92.00 105 ALA A C 1
ATOM 860 O O . ALA A 1 105 ? 6.805 -3.464 -6.433 1.00 92.00 105 ALA A O 1
ATOM 861 N N . THR A 1 106 ? 6.300 -1.289 -6.714 1.00 91.56 106 THR A N 1
ATOM 862 C CA . THR A 1 106 ? 7.436 -0.967 -7.590 1.00 91.56 106 THR A CA 1
ATOM 863 C C . THR A 1 106 ? 8.378 0.027 -6.928 1.00 91.56 106 THR A C 1
ATOM 865 O O . THR A 1 106 ? 7.928 0.988 -6.311 1.00 91.56 106 THR A O 1
ATOM 868 N N . SER A 1 107 ? 9.691 -0.154 -7.082 1.00 90.38 107 SER A N 1
ATOM 869 C CA . SER A 1 107 ? 10.679 0.812 -6.586 1.00 90.38 107 SER A CA 1
ATOM 870 C C . SER A 1 107 ? 11.958 0.847 -7.419 1.00 90.38 107 SER A C 1
ATOM 872 O O . SER A 1 107 ? 12.313 -0.113 -8.101 1.00 90.38 107 SER A O 1
ATOM 874 N N . ASN A 1 108 ? 12.678 1.965 -7.354 1.00 89.12 108 ASN A N 1
ATOM 875 C CA . ASN A 1 108 ? 14.047 2.063 -7.868 1.00 89.12 108 ASN A CA 1
ATOM 876 C C . ASN A 1 108 ? 15.097 1.642 -6.826 1.00 89.12 108 ASN A C 1
ATOM 878 O O . ASN A 1 108 ? 16.286 1.638 -7.135 1.00 89.12 108 ASN A O 1
ATOM 882 N N . ILE A 1 109 ? 14.668 1.311 -5.608 1.00 83.69 109 ILE A N 1
ATOM 883 C CA . ILE A 1 109 ? 15.532 1.015 -4.468 1.00 83.69 109 ILE A CA 1
ATOM 884 C C . ILE A 1 109 ? 15.497 -0.488 -4.205 1.00 83.69 109 ILE A C 1
ATOM 886 O O . ILE A 1 109 ? 14.426 -1.107 -4.187 1.00 83.69 109 ILE A O 1
ATOM 890 N N . VAL A 1 110 ? 16.676 -1.084 -4.028 1.00 84.25 110 VAL A N 1
ATOM 891 C CA . VAL A 1 110 ? 16.788 -2.494 -3.640 1.00 84.25 110 VAL A CA 1
ATOM 892 C C . VAL A 1 110 ? 16.159 -2.699 -2.257 1.00 84.25 110 VAL A C 1
ATOM 894 O O . VAL A 1 110 ? 16.265 -1.803 -1.422 1.00 84.25 110 VAL A O 1
ATOM 897 N N . PRO A 1 111 ? 15.523 -3.850 -1.974 1.00 77.38 111 PRO A N 1
ATOM 898 C CA . PRO A 1 111 ? 14.864 -4.087 -0.686 1.00 77.38 111 PRO A CA 1
ATOM 899 C C . PRO A 1 111 ? 15.750 -3.783 0.532 1.00 77.38 111 PRO A C 1
ATOM 901 O O . PRO A 1 111 ? 15.278 -3.195 1.502 1.00 77.38 111 PRO A O 1
ATOM 904 N N . ASP A 1 112 ? 17.042 -4.112 0.452 1.00 72.81 112 ASP A N 1
ATOM 905 C CA . ASP A 1 112 ? 18.009 -3.894 1.536 1.00 72.81 112 ASP A CA 1
ATOM 906 C C . ASP A 1 112 ? 18.270 -2.407 1.831 1.00 72.81 112 ASP A C 1
ATOM 908 O O . ASP A 1 112 ? 18.562 -2.036 2.969 1.00 72.81 112 ASP A O 1
ATOM 912 N N . ASP A 1 113 ? 18.113 -1.547 0.824 1.00 73.56 113 ASP A N 1
ATOM 913 C CA . ASP A 1 113 ? 18.323 -0.100 0.921 1.00 73.56 113 ASP A CA 1
ATOM 914 C C . ASP A 1 113 ? 17.036 0.665 1.234 1.00 73.56 113 ASP A C 1
ATOM 916 O O . ASP A 1 113 ? 17.076 1.865 1.502 1.00 73.56 113 ASP A O 1
ATOM 920 N N . LEU A 1 114 ? 15.894 -0.025 1.238 1.00 64.38 114 LEU A N 1
ATOM 921 C CA . LEU A 1 114 ? 14.598 0.550 1.579 1.00 64.38 114 LEU A CA 1
ATOM 922 C C . LEU A 1 114 ? 14.559 1.036 3.036 1.00 64.38 114 LEU A C 1
ATOM 924 O O . LEU A 1 114 ? 13.803 1.951 3.346 1.00 64.38 114 LEU A O 1
ATOM 928 N N . TYR A 1 115 ? 15.379 0.419 3.901 1.00 61.09 115 TYR A N 1
ATOM 929 C CA . TYR A 1 115 ? 15.551 0.753 5.316 1.00 61.09 115 TYR A CA 1
ATOM 930 C C . TYR A 1 115 ? 16.996 0.505 5.790 1.00 61.09 115 TYR A C 1
ATOM 932 O O . TYR A 1 115 ? 17.282 -0.377 6.613 1.00 61.09 115 TYR A O 1
ATOM 940 N N . LYS A 1 116 ? 17.939 1.302 5.272 1.00 47.88 116 LYS A N 1
ATOM 941 C CA . LYS A 1 116 ? 19.276 1.422 5.870 1.00 47.88 116 LYS A CA 1
ATOM 942 C C . LYS A 1 116 ? 19.119 2.063 7.262 1.00 47.88 116 LYS A C 1
ATOM 944 O O . LYS A 1 116 ? 18.781 3.230 7.361 1.00 47.88 116 LYS A O 1
ATOM 949 N N . GLU A 1 117 ? 19.360 1.269 8.313 1.00 47.09 117 GLU A N 1
ATOM 950 C CA . GLU A 1 117 ? 19.549 1.687 9.726 1.00 47.09 117 GLU A CA 1
ATOM 951 C C . GLU A 1 117 ? 18.354 1.775 10.711 1.00 47.09 117 GLU A C 1
ATOM 953 O O . GLU A 1 117 ? 18.406 2.561 11.652 1.00 47.09 117 GLU A O 1
ATOM 958 N N . GLY A 1 118 ? 17.315 0.930 10.652 1.00 43.22 118 GLY A N 1
ATOM 959 C CA . GLY A 1 118 ? 16.371 0.915 11.788 1.00 43.22 118 GLY A CA 1
ATOM 960 C C . GLY A 1 118 ? 15.296 -0.162 11.780 1.00 43.22 118 GLY A C 1
ATOM 961 O O . GLY A 1 118 ? 14.594 -0.318 10.795 1.00 43.22 118 GLY A O 1
ATOM 962 N N . LEU A 1 119 ? 15.217 -0.904 12.893 1.00 41.94 119 LEU A N 1
ATOM 963 C CA . LEU A 1 119 ? 14.111 -1.725 13.422 1.00 41.94 119 LEU A CA 1
ATOM 964 C C . LEU A 1 119 ? 13.059 -2.276 12.424 1.00 41.94 119 LEU A C 1
ATOM 966 O O . LEU A 1 119 ? 12.233 -1.552 11.889 1.00 41.94 119 LEU A O 1
ATOM 970 N N . GLN A 1 120 ? 12.993 -3.615 12.342 1.00 47.84 120 GLN A N 1
ATOM 971 C CA . GLN A 1 120 ? 11.934 -4.427 11.699 1.00 47.84 120 GLN A CA 1
ATOM 972 C C . GLN A 1 120 ? 12.028 -4.661 10.172 1.00 47.84 120 GLN A C 1
ATOM 974 O O . GLN A 1 120 ? 11.013 -4.742 9.481 1.00 47.84 120 GLN A O 1
ATOM 979 N N . ARG A 1 121 ? 13.241 -4.934 9.659 1.00 53.16 121 ARG A N 1
ATOM 980 C CA . ARG A 1 121 ? 13.511 -5.411 8.276 1.00 53.16 121 ARG A CA 1
ATOM 981 C C . ARG A 1 121 ? 12.553 -6.512 7.782 1.00 53.16 121 ARG A C 1
ATOM 983 O O . ARG A 1 121 ? 12.050 -6.449 6.665 1.00 53.16 121 ARG A O 1
ATOM 990 N N . THR A 1 122 ? 12.259 -7.495 8.631 1.00 49.53 122 THR A N 1
ATOM 991 C CA . THR A 1 122 ? 11.420 -8.667 8.314 1.00 49.53 122 THR A CA 1
ATOM 992 C C . THR A 1 122 ? 9.931 -8.343 8.147 1.00 49.53 122 THR A C 1
ATOM 994 O O . THR A 1 122 ? 9.165 -9.205 7.727 1.00 49.53 122 THR A O 1
ATOM 997 N N . ARG A 1 123 ? 9.484 -7.135 8.522 1.00 53.53 123 ARG A N 1
ATOM 998 C CA . ARG A 1 123 ? 8.066 -6.749 8.434 1.00 53.53 123 ARG A CA 1
ATOM 999 C C . ARG A 1 123 ? 7.710 -6.057 7.122 1.00 53.53 123 ARG A C 1
ATOM 1001 O O . ARG A 1 123 ? 6.591 -6.216 6.650 1.00 53.53 123 ARG A O 1
ATOM 1008 N N . PHE A 1 124 ? 8.657 -5.332 6.527 1.00 53.34 124 PHE A N 1
ATOM 1009 C CA . PHE A 1 124 ? 8.463 -4.647 5.241 1.00 53.34 124 PHE A CA 1
ATOM 1010 C C . PHE A 1 124 ? 8.752 -5.531 4.043 1.00 53.34 124 PHE A C 1
ATOM 1012 O O . PHE A 1 124 ? 8.135 -5.383 2.993 1.00 53.34 124 PHE A O 1
ATOM 1019 N N . CYS A 1 125 ? 9.696 -6.449 4.211 1.00 51.50 125 CYS A N 1
ATOM 1020 C CA . CYS A 1 125 ? 9.947 -7.502 3.259 1.00 51.50 125 CYS A CA 1
ATOM 1021 C C . CYS A 1 125 ? 9.076 -8.682 3.712 1.00 51.50 125 CYS A C 1
ATOM 1023 O O . CYS A 1 125 ? 9.468 -9.371 4.661 1.00 51.50 125 CYS A O 1
ATOM 1025 N N . PRO A 1 126 ? 7.882 -8.933 3.125 1.00 49.31 126 PRO A N 1
ATOM 1026 C CA . PRO A 1 126 ? 7.268 -10.249 3.284 1.00 49.31 126 PRO A CA 1
ATOM 1027 C C . PRO A 1 126 ? 8.326 -11.307 2.938 1.00 49.31 126 PRO A C 1
ATOM 1029 O O . PRO A 1 126 ? 9.270 -10.972 2.225 1.00 49.31 126 PRO A O 1
ATOM 1032 N N . PRO A 1 127 ? 8.243 -12.553 3.436 1.00 42.00 127 PRO A N 1
ATOM 1033 C CA . PRO A 1 127 ? 9.207 -13.579 3.061 1.00 42.00 127 PRO A CA 1
ATOM 1034 C C . PRO A 1 127 ? 9.094 -13.806 1.547 1.00 42.00 127 PRO A C 1
ATOM 1036 O O . PRO A 1 127 ? 8.267 -14.581 1.078 1.00 42.00 127 PRO A O 1
ATOM 1039 N N . LEU A 1 128 ? 9.878 -13.042 0.791 1.00 47.28 128 LEU A N 1
ATOM 1040 C CA . LEU A 1 128 ? 10.045 -13.086 -0.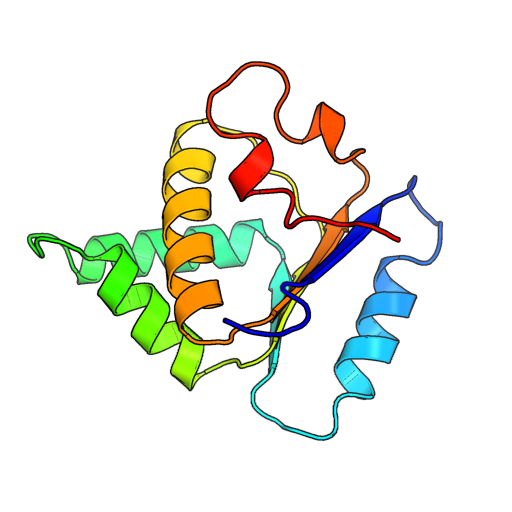649 1.00 47.28 128 LEU A CA 1
ATOM 1041 C C . LEU A 1 128 ? 11.083 -14.177 -0.896 1.00 47.28 128 LEU A C 1
ATOM 1043 O O . LEU A 1 128 ? 12.198 -13.924 -1.343 1.00 47.28 128 LEU A O 1
ATOM 1047 N N . SER A 1 129 ? 10.730 -15.398 -0.499 1.00 33.09 129 SER A N 1
ATOM 1048 C CA . SER A 1 129 ? 11.324 -16.586 -1.091 1.00 33.09 129 SER A CA 1
ATOM 1049 C C . SER A 1 129 ? 10.787 -16.640 -2.518 1.00 33.09 129 SER A C 1
ATOM 1051 O O . SER A 1 129 ? 9.569 -16.611 -2.697 1.00 33.09 129 SER A O 1
ATOM 1053 N N . LEU A 1 130 ? 11.706 -16.629 -3.483 1.00 34.81 130 LEU A N 1
ATOM 1054 C CA . LEU A 1 130 ? 11.472 -16.790 -4.922 1.00 34.81 130 LEU A CA 1
ATOM 1055 C C . LEU A 1 130 ? 10.406 -17.844 -5.257 1.00 34.81 130 LEU A C 1
ATOM 1057 O O . LEU A 1 130 ? 10.432 -18.926 -4.624 1.00 34.81 130 LEU A O 1
#

Secondary structure (DSSP, 8-state):
--S--EEEEE--TTSSHHHHHHHHHHH-SSS-EEEEEHHHHHHHHHHHHHHTTT-SSHHHHHHHHHHHH-SEEEEES----SHHHHHHHHHHHHHHHHTT-EEEEEESS-GGGTTTTSS-HHHHS-----

pLDDT: mean 85.52, std 16.39, range [33.09, 98.38]

Foldseek 3Di:
DAPAQEAEAEAAPPPCQVVVVVVVQVPPPDQLEEEDAPVVVLVVLVVQCVVCPPDPCSLLVVLVVSLVRHLEYEYEADADDDPVSVVSVLVNSVSNVVSNRHYYYYHHDDLVRSDDDDDDSCSVDPPPPD

InterPro domains:
  IPR005654 ATPase, AFG1-like [NF040713] (4-127)
  IPR005654 ATPase, AFG1-like [PF03969] (4-127)
  IPR005654 ATPase, AFG1-like [PTHR12169] (3-127)
  IPR027417 P-loop containing nucleoside triphosphate hydrolase [G3DSA:3.40.50.300] (1-125)
  IPR027417 P-loop containing nucleoside triphosphate hydrolase [SSF52540] (3-118)

Organism: NCBI:txid115553

Radius of gyration: 14.36 Å; chains: 1; bounding box: 33×30×39 Å

Sequence (130 aa):
MPRVKGLYFWGGVGRGKTYLVDTFYEALPFPDKMRTHFHRFMQRVHNELTHYKGEKNPLTLIASKFATEARVICFDEFFVKDITDAMILANLLEALFERGVVLVATSNIVPDDLYKEGLQRTRFCPPLSL